Protein AF-A0A0G4FHF9-F1 (afdb_monomer_lite)

Secondary structure (DSSP, 8-state):
-HHHHHHHHHHHHHHHTT-HHHHHHHHHTS-HHHHHHHHHHHHT---TT--HHHHHHHHHHTS-TTSPP--HHHHHHHHHHHS-HHHHHH-HHHHHHHHHHHHHTT-HHHHHHHHHH-HHHHHHHHHHHHHHHHHTTS-------------

Structure (mmCIF, N/CA/C/O backbone):
data_AF-A0A0G4FHF9-F1
#
_entry.id   AF-A0A0G4FHF9-F1
#
loop_
_atom_site.group_PDB
_atom_site.id
_atom_site.type_symbol
_atom_site.label_atom_id
_atom_site.label_alt_id
_atom_site.label_comp_id
_atom_site.label_asym_id
_atom_site.label_entity_id
_atom_site.label_seq_id
_atom_site.pdbx_PDB_ins_code
_atom_site.Cartn_x
_atom_site.Cartn_y
_atom_site.Cartn_z
_atom_site.occupancy
_atom_site.B_iso_or_equiv
_atom_site.auth_seq_id
_atom_site.auth_comp_id
_atom_site.auth_asym_id
_atom_site.auth_atom_id
_atom_site.pdbx_PDB_model_num
ATOM 1 N N . MET A 1 1 ? 0.336 11.471 -24.402 1.00 49.81 1 MET A N 1
ATOM 2 C CA . MET A 1 1 ? -0.891 11.486 -23.567 1.00 49.81 1 MET A CA 1
ATOM 3 C C . MET A 1 1 ? -1.713 10.201 -23.690 1.00 49.81 1 MET A C 1
ATOM 5 O O . MET A 1 1 ? -1.954 9.585 -22.664 1.00 49.81 1 MET A O 1
ATOM 9 N N . VAL A 1 2 ? -2.051 9.733 -24.901 1.00 53.00 2 VAL A N 1
ATOM 10 C CA . VAL A 1 2 ? -2.909 8.543 -25.145 1.00 53.00 2 VAL A CA 1
ATOM 11 C C . VAL A 1 2 ? -2.463 7.271 -24.401 1.00 53.00 2 VAL A C 1
ATOM 13 O O . VAL A 1 2 ? -3.282 6.595 -23.787 1.00 53.00 2 VAL A O 1
ATOM 16 N N . ARG A 1 3 ? -1.153 6.984 -24.359 1.00 58.41 3 ARG A N 1
ATOM 17 C CA . ARG A 1 3 ? -0.616 5.799 -23.660 1.00 58.41 3 ARG A CA 1
ATOM 18 C C . ARG A 1 3 ? -0.847 5.820 -22.141 1.00 58.41 3 ARG A C 1
ATOM 20 O O . ARG A 1 3 ? -1.033 4.763 -21.557 1.00 58.41 3 ARG A O 1
ATOM 27 N N . ARG A 1 4 ? -0.880 7.001 -21.505 1.00 58.03 4 ARG A N 1
ATOM 28 C CA . ARG A 1 4 ? -1.134 7.123 -20.054 1.00 58.03 4 ARG A CA 1
ATOM 29 C C . ARG A 1 4 ? -2.585 6.773 -19.722 1.00 58.03 4 ARG A C 1
ATOM 31 O O . ARG A 1 4 ? -2.824 6.031 -18.781 1.00 58.03 4 ARG A O 1
ATOM 38 N N . CYS A 1 5 ? -3.537 7.248 -20.527 1.00 69.69 5 CYS A N 1
ATOM 39 C CA . CYS A 1 5 ? -4.954 6.935 -20.340 1.00 69.69 5 CYS A CA 1
ATOM 40 C C . CYS A 1 5 ? -5.246 5.449 -20.557 1.00 69.69 5 CYS A C 1
ATOM 42 O O . CYS A 1 5 ? -6.005 4.872 -19.789 1.00 69.69 5 CYS A O 1
ATOM 44 N N . LEU A 1 6 ? -4.610 4.827 -21.556 1.00 74.81 6 LEU A N 1
ATOM 45 C CA . LEU A 1 6 ? -4.779 3.400 -21.815 1.00 74.81 6 LEU A CA 1
ATOM 46 C C . LEU A 1 6 ? -4.252 2.547 -20.653 1.00 74.81 6 LEU A C 1
ATOM 48 O O . LEU A 1 6 ? -4.967 1.675 -20.183 1.00 74.81 6 LEU A O 1
ATOM 52 N N . VAL A 1 7 ? -3.056 2.841 -20.131 1.00 73.19 7 VAL A N 1
ATOM 53 C CA . VAL A 1 7 ? -2.501 2.119 -18.969 1.00 73.19 7 VAL A CA 1
ATOM 54 C C . VAL A 1 7 ? -3.399 2.270 -17.740 1.00 73.19 7 VAL A C 1
ATOM 56 O O . VAL A 1 7 ? -3.698 1.282 -17.079 1.00 73.19 7 VAL A O 1
ATOM 59 N N . LEU A 1 8 ? -3.881 3.485 -17.456 1.00 75.94 8 LEU A N 1
ATOM 60 C CA . LEU A 1 8 ? -4.795 3.726 -16.335 1.00 75.94 8 LEU A CA 1
ATOM 61 C C . LEU A 1 8 ? -6.146 3.024 -16.523 1.00 75.94 8 LEU A C 1
ATOM 63 O O . LEU A 1 8 ? -6.725 2.538 -15.556 1.00 75.94 8 LEU A O 1
ATOM 67 N N . HIS A 1 9 ? -6.639 2.948 -17.758 1.00 81.06 9 HIS A N 1
ATOM 68 C CA . HIS A 1 9 ? -7.866 2.234 -18.083 1.00 81.06 9 HIS A CA 1
ATOM 69 C C . HIS A 1 9 ? -7.705 0.717 -17.916 1.00 81.06 9 HIS A C 1
ATOM 71 O O . HIS A 1 9 ? -8.518 0.103 -17.232 1.00 81.06 9 HIS A O 1
ATOM 77 N N . CYS A 1 10 ? -6.631 0.124 -18.448 1.00 81.50 10 CYS A N 1
ATOM 78 C CA . CYS A 1 10 ? -6.336 -1.298 -18.260 1.00 81.50 10 CYS A CA 1
ATOM 79 C C . CYS A 1 10 ? -6.140 -1.636 -16.778 1.00 81.50 10 CYS A C 1
ATOM 81 O O . CYS A 1 10 ? -6.668 -2.631 -16.299 1.00 81.50 10 CYS A O 1
ATOM 83 N N . LEU A 1 11 ? -5.449 -0.776 -16.026 1.00 81.88 11 LEU A N 1
ATOM 84 C CA . LEU A 1 11 ? -5.277 -0.932 -14.582 1.00 81.88 11 LEU A CA 1
ATOM 85 C C . LEU A 1 11 ? -6.608 -0.876 -13.833 1.00 81.88 11 LEU A C 1
ATOM 87 O O . LEU A 1 11 ? -6.850 -1.686 -12.945 1.00 81.88 11 LEU A O 1
ATOM 91 N N . ARG A 1 12 ? -7.495 0.050 -14.206 1.00 83.19 12 ARG A N 1
ATOM 92 C CA . ARG A 1 12 ? -8.845 0.114 -13.642 1.00 83.19 12 ARG A CA 1
ATOM 93 C C . ARG A 1 12 ? -9.617 -1.181 -13.897 1.00 83.19 12 ARG A C 1
ATOM 95 O O . ARG A 1 12 ? -10.252 -1.670 -12.969 1.00 83.19 12 ARG A O 1
ATOM 102 N N . MET A 1 13 ? -9.548 -1.724 -15.113 1.00 87.06 13 MET A N 1
ATOM 103 C CA . MET A 1 13 ? -10.193 -2.996 -15.454 1.00 87.06 13 MET A CA 1
ATOM 104 C C . MET A 1 13 ? -9.620 -4.153 -14.632 1.00 87.06 13 MET A C 1
ATOM 106 O O . MET A 1 13 ? -10.385 -4.829 -13.954 1.00 87.06 13 MET A O 1
ATOM 110 N N . MET A 1 14 ? -8.292 -4.300 -14.570 1.00 85.62 14 MET A N 1
ATOM 111 C CA . MET A 1 14 ? -7.628 -5.331 -13.755 1.00 85.62 14 MET A CA 1
ATOM 112 C C . MET A 1 14 ? -8.041 -5.271 -12.278 1.00 85.62 14 MET A C 1
ATOM 114 O O . MET A 1 14 ? -8.244 -6.301 -11.643 1.00 85.62 14 MET A O 1
ATOM 118 N N . ILE A 1 15 ? -8.206 -4.066 -11.721 1.00 85.25 15 ILE A N 1
ATOM 119 C CA . ILE A 1 15 ? -8.669 -3.889 -10.339 1.00 85.25 15 ILE A CA 1
ATOM 120 C C . ILE A 1 15 ? -10.12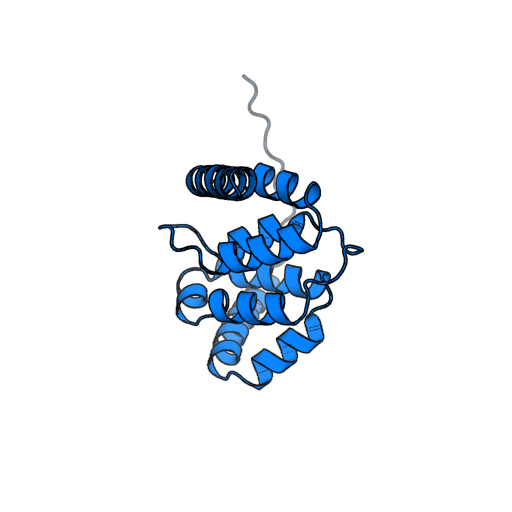8 -4.321 -10.178 1.00 85.25 15 ILE A C 1
ATOM 122 O O . ILE A 1 15 ? -10.452 -5.011 -9.214 1.00 85.25 15 ILE A O 1
ATOM 126 N N . MET A 1 16 ? -11.004 -3.921 -11.103 1.00 85.94 16 MET A N 1
ATOM 127 C CA . MET A 1 16 ? -12.411 -4.335 -11.081 1.00 85.94 16 MET A CA 1
ATOM 128 C C . MET A 1 16 ? -12.560 -5.855 -11.235 1.00 85.94 16 MET A C 1
ATOM 130 O O . MET A 1 16 ? -13.443 -6.446 -10.621 1.00 85.94 16 MET A O 1
ATOM 134 N N . GLU A 1 17 ? -11.664 -6.486 -11.992 1.00 87.50 17 GLU A N 1
ATOM 135 C CA . GLU A 1 17 ? -11.609 -7.934 -12.222 1.00 87.50 17 GLU A CA 1
ATOM 136 C C . GLU A 1 17 ? -10.789 -8.700 -11.164 1.00 87.50 17 GLU A C 1
ATOM 138 O O . GLU A 1 17 ? -10.674 -9.919 -11.245 1.00 87.50 17 GLU A O 1
ATOM 143 N N . GLN A 1 18 ? -10.243 -8.016 -10.149 1.00 85.31 18 GLN A N 1
ATOM 144 C CA . GLN A 1 18 ? -9.423 -8.601 -9.074 1.00 85.31 18 GLN A CA 1
ATOM 145 C C . GLN A 1 18 ? -8.172 -9.370 -9.557 1.00 85.31 18 GLN A C 1
ATOM 147 O O . GLN A 1 18 ? -7.720 -10.316 -8.909 1.00 85.31 18 GLN A O 1
ATOM 152 N N . GLN A 1 19 ? -7.572 -8.943 -10.669 1.00 85.44 19 GLN A N 1
ATOM 153 C CA . GLN A 1 19 ? -6.365 -9.531 -11.265 1.00 85.44 19 GLN A CA 1
ATOM 154 C C . GLN A 1 19 ? -5.084 -9.054 -10.553 1.00 85.44 19 GLN A C 1
ATOM 156 O O . GLN A 1 19 ? -4.268 -8.308 -11.096 1.00 85.44 19 GLN A O 1
ATOM 161 N N . TRP A 1 20 ? -4.9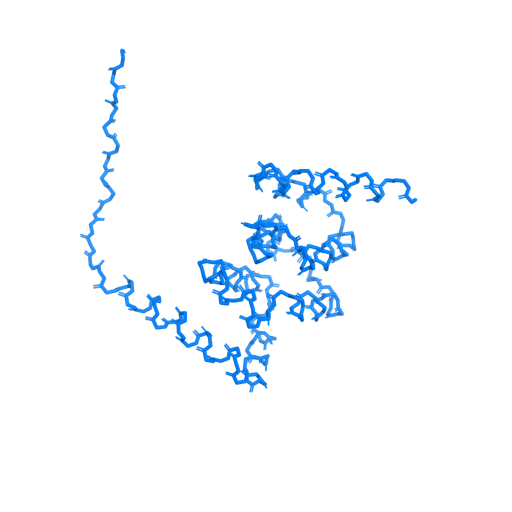13 -9.444 -9.287 1.00 83.00 20 TRP A N 1
ATOM 162 C CA . TRP A 1 20 ? -3.816 -8.962 -8.432 1.00 83.00 20 TRP A CA 1
ATOM 163 C C . TRP A 1 20 ? -2.421 -9.353 -8.937 1.00 83.00 20 TRP A C 1
ATOM 165 O O . TRP A 1 20 ? -1.499 -8.536 -8.868 1.00 83.00 20 TRP A O 1
ATOM 175 N N . ASP A 1 21 ? -2.281 -10.566 -9.472 1.00 81.38 21 ASP A N 1
ATOM 176 C CA . ASP A 1 21 ? -1.013 -11.071 -10.007 1.00 81.38 21 ASP A CA 1
ATOM 177 C C . ASP A 1 21 ? -0.569 -10.270 -11.241 1.00 81.38 21 ASP A C 1
ATOM 179 O O . ASP A 1 21 ? 0.607 -9.920 -11.369 1.00 81.38 21 ASP A O 1
ATOM 183 N N . ASP A 1 22 ? -1.515 -9.885 -12.102 1.00 80.94 22 ASP A N 1
ATOM 184 C CA . ASP A 1 22 ? -1.248 -9.077 -13.296 1.00 80.94 22 ASP A CA 1
ATOM 185 C C . ASP A 1 22 ? -0.877 -7.633 -12.939 1.00 80.94 22 ASP A C 1
ATOM 187 O O . ASP A 1 22 ? 0.035 -7.049 -13.531 1.00 80.94 22 ASP A O 1
ATOM 191 N N . ILE A 1 23 ? -1.514 -7.066 -11.908 1.00 81.44 23 ILE A N 1
ATOM 192 C CA . ILE A 1 23 ? -1.139 -5.755 -11.357 1.00 81.44 23 ILE A CA 1
ATOM 193 C C . ILE A 1 23 ? 0.310 -5.788 -10.857 1.00 81.44 23 ILE A C 1
ATOM 195 O O . ILE A 1 23 ? 1.073 -4.847 -11.102 1.00 81.44 23 ILE A O 1
ATOM 199 N N . GLN A 1 24 ? 0.709 -6.870 -10.184 1.00 76.56 24 GLN A N 1
ATOM 200 C CA . GLN A 1 24 ? 2.085 -7.058 -9.736 1.00 76.56 24 GLN A CA 1
ATOM 201 C C . GLN A 1 24 ? 3.039 -7.209 -10.932 1.00 76.56 24 GLN A C 1
ATOM 203 O O . GLN A 1 24 ? 4.049 -6.511 -11.000 1.00 76.56 24 GLN A O 1
ATOM 208 N N . ALA A 1 25 ? 2.722 -8.058 -11.910 1.00 76.25 25 ALA A N 1
ATOM 209 C CA . ALA A 1 25 ? 3.552 -8.247 -13.099 1.00 76.25 25 ALA A CA 1
ATOM 210 C C . ALA A 1 25 ? 3.759 -6.934 -13.877 1.00 76.25 25 ALA A C 1
ATOM 212 O O . ALA A 1 25 ? 4.883 -6.607 -14.266 1.00 76.25 25 ALA A O 1
ATOM 213 N N . MET A 1 26 ? 2.699 -6.138 -14.037 1.00 75.12 26 MET A N 1
ATOM 214 C CA . MET A 1 26 ? 2.770 -4.829 -14.682 1.00 75.12 26 MET A CA 1
ATOM 215 C C . MET A 1 26 ? 3.658 -3.853 -13.903 1.00 75.12 26 MET A C 1
ATOM 217 O O . MET A 1 26 ? 4.454 -3.136 -14.512 1.00 75.12 26 MET A O 1
ATOM 221 N N . GLY A 1 27 ? 3.567 -3.834 -12.571 1.00 70.75 27 GLY A N 1
ATOM 222 C CA . GLY A 1 27 ? 4.416 -2.982 -11.737 1.00 70.75 27 GLY A CA 1
ATOM 223 C C . GLY A 1 27 ? 5.916 -3.269 -11.908 1.00 70.75 27 GLY A C 1
ATOM 224 O O . GLY A 1 27 ? 6.712 -2.330 -11.912 1.00 70.75 27 GLY A O 1
ATOM 225 N N . SER A 1 28 ? 6.301 -4.529 -12.153 1.00 70.44 28 SER A N 1
ATOM 226 C CA . SER A 1 28 ? 7.703 -4.919 -12.394 1.00 70.44 28 SER A CA 1
ATOM 227 C C . SER A 1 28 ? 8.266 -4.341 -13.696 1.00 70.44 28 SER A C 1
ATOM 229 O O . SER A 1 28 ? 9.475 -4.160 -13.818 1.00 70.44 28 SER A O 1
ATOM 231 N N . ALA A 1 29 ? 7.409 -4.076 -14.685 1.00 71.25 29 ALA A N 1
ATOM 232 C CA . ALA A 1 29 ? 7.813 -3.703 -16.039 1.00 71.25 29 ALA A CA 1
ATOM 233 C C . ALA A 1 29 ? 7.905 -2.179 -16.275 1.00 71.25 29 ALA A C 1
ATOM 235 O O . ALA A 1 29 ? 8.271 -1.749 -17.371 1.00 71.25 29 ALA A O 1
ATOM 236 N N . ILE A 1 30 ? 7.554 -1.343 -15.289 1.00 72.12 30 ILE A N 1
ATOM 237 C CA . ILE A 1 30 ? 7.389 0.112 -15.460 1.00 72.12 30 ILE A CA 1
ATOM 238 C C . ILE A 1 30 ? 8.556 0.906 -14.837 1.00 72.12 30 ILE A C 1
ATOM 240 O O . ILE A 1 30 ? 9.058 0.588 -13.763 1.00 72.12 30 ILE A O 1
ATOM 244 N N . ILE A 1 31 ? 8.970 1.994 -15.505 1.00 75.62 31 ILE A N 1
ATOM 245 C CA . ILE A 1 31 ? 10.019 2.929 -15.044 1.00 75.62 31 ILE A CA 1
ATOM 246 C C . ILE A 1 31 ? 9.577 3.688 -13.775 1.00 75.62 31 ILE A C 1
ATOM 248 O O . ILE A 1 31 ? 8.419 4.084 -13.648 1.00 75.62 31 ILE A O 1
ATOM 252 N N . ASN A 1 32 ? 10.528 3.985 -12.882 1.00 70.69 32 ASN A N 1
ATOM 253 C CA . ASN A 1 32 ? 10.310 4.587 -11.557 1.00 70.69 32 ASN A CA 1
ATOM 254 C C . ASN A 1 32 ? 9.349 5.787 -11.491 1.00 70.69 32 ASN A C 1
ATOM 256 O O . ASN A 1 32 ? 8.483 5.812 -10.623 1.00 70.69 32 ASN A O 1
ATOM 260 N N . GLU A 1 33 ? 9.467 6.769 -12.387 1.00 71.88 33 GLU A N 1
ATOM 261 C CA . GLU A 1 33 ? 8.623 7.977 -12.350 1.00 71.88 33 GLU A CA 1
ATOM 262 C C . GLU A 1 33 ? 7.144 7.663 -12.630 1.00 71.88 33 GLU A C 1
ATOM 264 O O . GLU A 1 33 ? 6.235 8.198 -11.995 1.00 71.88 33 GLU A O 1
ATOM 269 N N . VAL A 1 34 ? 6.890 6.737 -13.556 1.00 78.50 34 VAL A N 1
ATOM 270 C CA . VAL A 1 34 ? 5.532 6.295 -13.883 1.00 78.50 34 VAL A CA 1
ATOM 271 C C . VAL A 1 34 ? 4.964 5.450 -12.743 1.00 78.50 34 VAL A C 1
ATOM 273 O O . VAL A 1 34 ? 3.788 5.599 -12.412 1.00 78.50 34 VAL A O 1
ATOM 276 N N . VAL A 1 35 ? 5.794 4.623 -12.097 1.00 78.50 35 VAL A N 1
ATOM 277 C CA . VAL A 1 35 ? 5.389 3.859 -10.907 1.00 78.50 35 VAL A CA 1
ATOM 278 C C . VAL A 1 35 ? 4.933 4.785 -9.786 1.00 78.50 35 VAL A C 1
ATOM 280 O O . VAL A 1 35 ? 3.886 4.540 -9.183 1.00 78.50 35 VAL A O 1
ATOM 283 N N . ASP A 1 36 ? 5.673 5.857 -9.516 1.00 84.19 36 ASP A N 1
ATOM 284 C CA . ASP A 1 36 ? 5.352 6.795 -8.442 1.00 84.19 36 ASP A CA 1
ATOM 285 C C . ASP A 1 36 ? 4.018 7.520 -8.702 1.00 84.19 36 ASP A C 1
ATOM 287 O O . ASP A 1 36 ? 3.149 7.558 -7.827 1.00 84.19 36 ASP A O 1
ATOM 291 N N . HIS A 1 37 ? 3.796 8.003 -9.930 1.00 82.25 37 HIS A N 1
ATOM 292 C CA . HIS A 1 37 ? 2.524 8.616 -10.324 1.00 82.25 37 HIS A CA 1
ATOM 293 C C . HIS A 1 37 ? 1.336 7.656 -10.224 1.00 82.25 37 HIS A C 1
ATOM 295 O O . HIS A 1 37 ? 0.276 8.035 -9.719 1.00 82.25 37 HIS A O 1
ATOM 301 N N . ILE A 1 38 ? 1.500 6.415 -10.690 1.00 83.25 38 ILE A N 1
ATOM 302 C CA . ILE A 1 38 ? 0.444 5.405 -10.592 1.00 83.25 38 ILE A CA 1
ATOM 303 C C . ILE A 1 38 ? 0.174 5.070 -9.124 1.00 83.25 38 ILE A C 1
ATOM 305 O O . ILE A 1 38 ? -0.982 4.946 -8.743 1.00 83.25 38 ILE A O 1
ATOM 309 N N . SER A 1 39 ? 1.200 5.008 -8.275 1.00 86.62 39 SER A N 1
ATOM 310 C CA . SER A 1 39 ? 1.019 4.738 -6.844 1.00 86.62 39 SER A CA 1
ATOM 311 C C . SER A 1 39 ? 0.154 5.811 -6.173 1.00 86.62 39 SER A C 1
ATOM 313 O O . SER A 1 39 ? -0.762 5.482 -5.425 1.00 86.62 39 SER A O 1
ATOM 315 N N . VAL A 1 40 ? 0.371 7.094 -6.489 1.00 87.44 40 VAL A N 1
ATOM 316 C CA . VAL A 1 40 ? -0.497 8.177 -5.990 1.00 87.44 40 VAL A CA 1
ATOM 317 C C . VAL A 1 40 ? -1.921 8.046 -6.528 1.00 87.44 40 VAL A C 1
ATOM 319 O O . VAL A 1 40 ? -2.873 8.213 -5.769 1.00 87.44 40 VAL A O 1
ATOM 322 N N . TYR A 1 41 ? -2.092 7.710 -7.808 1.00 86.56 41 TYR A N 1
ATOM 323 C CA . TYR A 1 41 ? -3.420 7.480 -8.380 1.00 86.56 41 TYR A CA 1
ATOM 324 C C . TYR A 1 41 ? -4.158 6.327 -7.681 1.00 86.56 41 TYR A C 1
ATOM 326 O O . TYR A 1 41 ? -5.312 6.478 -7.282 1.00 86.56 41 TYR A O 1
ATOM 334 N N . LEU A 1 42 ? -3.480 5.196 -7.473 1.00 87.81 42 LEU A N 1
ATOM 335 C CA . LEU A 1 42 ? -4.033 4.013 -6.813 1.00 87.81 42 LEU A CA 1
ATOM 336 C C . LEU A 1 42 ? -4.392 4.271 -5.349 1.00 87.81 42 LEU A C 1
ATOM 338 O O . LEU A 1 42 ? -5.394 3.750 -4.871 1.00 87.81 42 LEU A O 1
ATOM 342 N N . ALA A 1 43 ? -3.638 5.124 -4.654 1.00 88.38 43 ALA A N 1
ATOM 343 C CA . ALA A 1 43 ? -3.965 5.528 -3.289 1.00 88.38 43 ALA A CA 1
ATOM 344 C C . ALA A 1 43 ? -5.311 6.270 -3.183 1.00 88.38 43 ALA A C 1
ATOM 346 O O . ALA A 1 43 ? -5.922 6.276 -2.118 1.00 88.38 43 ALA A O 1
ATOM 347 N N . HIS A 1 44 ? -5.787 6.866 -4.281 1.00 88.38 44 HIS A N 1
ATOM 348 C CA . HIS A 1 44 ? -7.064 7.579 -4.357 1.00 88.38 44 HIS A CA 1
ATOM 349 C C . HIS A 1 44 ? -8.217 6.722 -4.890 1.00 88.38 44 HIS A C 1
ATOM 351 O O . HIS A 1 44 ? -9.308 7.253 -5.120 1.00 88.38 44 HIS A O 1
ATOM 357 N N . ILE A 1 45 ? -8.008 5.424 -5.124 1.00 86.25 45 ILE A N 1
ATOM 358 C CA . ILE A 1 45 ? -9.051 4.587 -5.706 1.00 86.25 45 ILE A CA 1
ATOM 359 C C . ILE A 1 45 ? -10.268 4.498 -4.779 1.00 86.25 45 ILE A C 1
ATOM 361 O O . ILE A 1 45 ? -10.156 4.282 -3.575 1.00 86.25 45 ILE A O 1
ATOM 365 N N . ARG A 1 46 ? -11.451 4.688 -5.364 1.00 80.12 46 ARG A N 1
ATOM 366 C CA . ARG A 1 46 ? -12.748 4.573 -4.689 1.00 80.12 46 ARG A CA 1
ATOM 367 C C . ARG A 1 46 ? -13.614 3.612 -5.489 1.00 80.12 46 ARG A C 1
ATOM 369 O O . ARG A 1 46 ? -14.498 4.034 -6.227 1.00 80.12 46 ARG A O 1
ATOM 376 N N . ALA A 1 47 ? -13.274 2.333 -5.417 1.00 80.56 47 ALA A N 1
ATOM 377 C CA . ALA A 1 47 ? -14.067 1.258 -5.993 1.00 80.56 47 ALA A CA 1
ATOM 378 C C . ALA A 1 47 ? -14.650 0.417 -4.854 1.00 80.56 47 ALA A C 1
ATOM 380 O O . ALA A 1 47 ? -13.978 0.166 -3.853 1.00 80.56 47 ALA A O 1
ATOM 381 N N . GLU A 1 48 ? -15.914 0.027 -4.983 1.00 79.25 48 GLU A N 1
ATOM 382 C CA . GLU A 1 48 ? -16.608 -0.756 -3.963 1.00 79.25 48 GLU A CA 1
ATOM 383 C C . GLU A 1 48 ? -15.923 -2.114 -3.761 1.00 79.25 48 GLU A C 1
ATOM 385 O O . GLU A 1 48 ? -15.514 -2.762 -4.722 1.00 79.25 48 GLU A O 1
ATOM 390 N N . GLY A 1 49 ? -15.734 -2.517 -2.501 1.00 80.56 49 GLY A N 1
ATOM 391 C CA . GLY A 1 49 ? -15.037 -3.759 -2.147 1.00 80.56 49 GLY A CA 1
ATOM 392 C C . GLY A 1 49 ? -13.522 -3.760 -2.401 1.00 80.56 49 GLY A C 1
ATOM 393 O O . GLY A 1 49 ? -12.852 -4.733 -2.058 1.00 80.56 49 GLY A O 1
ATOM 394 N N . VAL A 1 50 ? -12.956 -2.682 -2.952 1.00 85.81 50 VAL A N 1
ATOM 395 C CA . VAL A 1 50 ? -11.526 -2.582 -3.259 1.00 85.81 50 VAL A CA 1
ATOM 396 C C . VAL A 1 50 ? -10.808 -1.781 -2.181 1.00 85.81 50 VAL A C 1
ATOM 398 O O . VAL A 1 50 ? -11.055 -0.593 -1.997 1.00 85.81 50 VAL A O 1
ATOM 401 N N . SER A 1 51 ? -9.854 -2.427 -1.517 1.00 89.88 51 SER A N 1
ATOM 402 C CA . SER A 1 51 ? -8.970 -1.791 -0.542 1.00 89.88 51 SER A CA 1
ATOM 403 C C . SER A 1 51 ? -7.798 -1.086 -1.234 1.00 89.88 51 SER A C 1
ATOM 405 O O . SER A 1 51 ? -6.980 -1.763 -1.872 1.00 89.88 51 SER A O 1
ATOM 407 N N . PRO A 1 52 ? -7.631 0.243 -1.074 1.00 91.00 52 PRO A N 1
ATOM 408 C CA . PRO A 1 52 ? -6.460 0.954 -1.58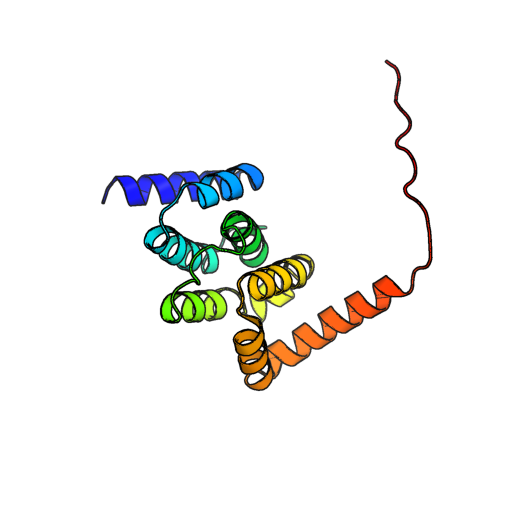8 1.00 91.00 52 PRO A CA 1
ATOM 409 C C . PRO A 1 52 ? -5.148 0.383 -1.037 1.00 91.00 52 PRO A C 1
ATOM 411 O O . PRO A 1 52 ? -4.150 0.326 -1.750 1.00 91.00 52 PRO A O 1
ATOM 414 N N . LEU A 1 53 ? -5.150 -0.106 0.209 1.00 91.88 53 LEU A N 1
ATOM 415 C CA . LEU A 1 53 ? -3.978 -0.713 0.848 1.00 91.88 53 LEU A CA 1
ATOM 416 C C . LEU A 1 53 ? -3.573 -2.015 0.159 1.00 91.88 53 LEU A C 1
ATOM 418 O O . LEU A 1 53 ? -2.388 -2.231 -0.100 1.00 91.88 53 LEU A O 1
ATOM 422 N N . ARG A 1 54 ? -4.549 -2.862 -0.190 1.00 90.75 54 ARG A N 1
ATOM 423 C CA . ARG A 1 54 ? -4.306 -4.108 -0.928 1.00 90.75 54 ARG A CA 1
ATOM 424 C C . ARG A 1 54 ? -3.755 -3.828 -2.319 1.00 90.75 54 ARG A C 1
ATOM 426 O O . ARG A 1 54 ? -2.737 -4.401 -2.700 1.00 90.75 54 ARG A O 1
ATOM 433 N N . VAL A 1 55 ? -4.391 -2.901 -3.033 1.00 90.06 55 VAL A N 1
ATOM 434 C CA . VAL A 1 55 ? -3.978 -2.473 -4.373 1.00 90.06 55 VAL A CA 1
ATOM 435 C C . VAL A 1 55 ? -2.542 -1.945 -4.347 1.00 90.06 55 VAL A C 1
ATOM 437 O O . VAL A 1 55 ? -1.712 -2.387 -5.135 1.00 90.06 55 VAL A O 1
ATOM 440 N N . LEU A 1 56 ? -2.219 -1.050 -3.407 1.00 90.44 56 LEU A N 1
ATOM 441 C CA . LEU A 1 56 ? -0.868 -0.510 -3.246 1.00 90.44 56 LEU A CA 1
ATOM 442 C C . LEU A 1 56 ? 0.146 -1.584 -2.854 1.00 90.44 56 LEU A C 1
ATOM 444 O O . LEU A 1 56 ? 1.279 -1.549 -3.325 1.00 90.44 56 LEU A O 1
ATOM 448 N N . THR A 1 57 ? -0.241 -2.544 -2.015 1.00 89.12 57 THR A N 1
ATOM 449 C CA . THR A 1 57 ? 0.635 -3.651 -1.610 1.00 89.12 57 THR A CA 1
ATOM 450 C C . THR A 1 57 ? 0.996 -4.534 -2.800 1.00 89.12 57 THR A C 1
ATOM 452 O O . THR A 1 57 ? 2.174 -4.835 -2.976 1.00 89.12 57 THR A O 1
ATOM 455 N N . ALA A 1 58 ? 0.018 -4.898 -3.637 1.00 87.50 58 ALA A N 1
ATOM 456 C CA . ALA A 1 58 ? 0.248 -5.670 -4.858 1.00 87.50 58 ALA A CA 1
ATOM 457 C C . ALA A 1 58 ? 1.078 -4.871 -5.873 1.00 87.50 58 ALA A C 1
ATOM 459 O O . ALA A 1 58 ? 2.118 -5.335 -6.341 1.00 87.50 58 ALA A O 1
ATOM 460 N N . TRP A 1 59 ? 0.677 -3.622 -6.132 1.00 87.19 59 TRP A N 1
ATOM 461 C CA . TRP A 1 59 ? 1.359 -2.722 -7.060 1.00 87.19 59 TRP A CA 1
ATOM 462 C C . TRP A 1 59 ? 2.825 -2.514 -6.695 1.00 87.19 59 TRP A C 1
ATOM 464 O O . TRP A 1 59 ? 3.711 -2.646 -7.535 1.00 87.19 59 TRP A O 1
ATOM 474 N N . LEU A 1 60 ? 3.091 -2.228 -5.422 1.00 84.81 60 LEU A N 1
ATOM 475 C CA . LEU A 1 60 ? 4.441 -2.006 -4.935 1.00 84.81 60 LEU A CA 1
ATOM 476 C C . LEU A 1 60 ? 5.181 -3.311 -4.679 1.00 84.81 60 LEU A C 1
ATOM 478 O O . LEU A 1 60 ? 6.393 -3.253 -4.544 1.00 84.81 60 LEU A O 1
ATOM 482 N N . GLY A 1 61 ? 4.510 -4.465 -4.597 1.00 80.88 61 GLY A N 1
ATOM 483 C CA . GLY A 1 61 ? 5.083 -5.806 -4.391 1.00 80.88 61 GLY A CA 1
ATOM 484 C C . GLY A 1 61 ? 6.103 -6.219 -5.452 1.00 80.88 61 GLY A C 1
ATOM 485 O O . GLY A 1 61 ? 7.053 -6.940 -5.166 1.00 80.88 61 GLY A O 1
ATOM 486 N N . SER A 1 62 ? 5.939 -5.679 -6.649 1.00 74.50 62 SER A N 1
ATOM 487 C CA . SER A 1 62 ? 6.741 -5.943 -7.841 1.00 74.50 62 SER A CA 1
ATOM 488 C C . SER A 1 62 ? 8.088 -5.215 -7.881 1.00 74.50 62 SER A C 1
ATOM 490 O O . SER A 1 62 ? 9.055 -5.699 -8.468 1.00 74.50 62 SER A O 1
ATOM 492 N N . ARG A 1 63 ? 8.190 -4.066 -7.202 1.00 71.81 63 ARG A N 1
ATOM 493 C CA . ARG A 1 63 ? 9.445 -3.329 -7.036 1.00 71.81 63 ARG A CA 1
ATOM 494 C C . ARG A 1 63 ? 10.379 -4.133 -6.136 1.00 71.81 63 ARG A C 1
ATOM 496 O O . ARG A 1 63 ? 10.203 -4.130 -4.924 1.00 71.81 63 ARG A O 1
ATOM 503 N N . GLY A 1 64 ? 11.355 -4.848 -6.687 1.00 65.56 64 GLY A N 1
ATOM 504 C CA . GLY A 1 64 ? 12.390 -5.513 -5.883 1.00 65.56 64 GLY A CA 1
ATOM 505 C C . GLY A 1 64 ? 12.965 -4.588 -4.796 1.00 65.56 64 GLY A C 1
ATOM 506 O O . GLY A 1 64 ? 12.871 -3.365 -4.898 1.00 65.56 64 GLY A O 1
ATOM 507 N N . ASN A 1 65 ? 13.549 -5.147 -3.734 1.00 67.62 65 ASN A N 1
ATOM 508 C CA . ASN A 1 65 ? 14.023 -4.341 -2.595 1.00 67.62 65 ASN A CA 1
ATOM 509 C C . ASN A 1 65 ? 15.125 -3.327 -2.977 1.00 67.62 65 ASN A C 1
ATOM 511 O O . ASN A 1 65 ? 15.336 -2.363 -2.248 1.00 67.62 65 ASN A O 1
ATOM 515 N N . ASP A 1 66 ? 15.769 -3.522 -4.130 1.00 67.38 66 ASP A N 1
ATOM 516 C CA . ASP A 1 66 ? 16.806 -2.646 -4.687 1.00 67.38 66 ASP A CA 1
ATOM 517 C C . ASP A 1 66 ? 16.246 -1.533 -5.591 1.00 67.38 66 ASP A C 1
ATOM 519 O O . ASP A 1 66 ? 16.996 -0.714 -6.126 1.00 67.38 66 ASP A O 1
ATOM 523 N N . ALA A 1 67 ? 14.924 -1.491 -5.796 1.00 67.19 67 ALA A N 1
ATOM 524 C CA . ALA A 1 67 ? 14.293 -0.442 -6.580 1.00 67.19 67 ALA A CA 1
ATOM 525 C C . ALA A 1 67 ? 14.493 0.926 -5.900 1.00 67.19 67 ALA A C 1
ATOM 527 O O . ALA A 1 67 ? 14.372 1.035 -4.674 1.00 67.19 67 ALA A O 1
ATOM 528 N N . PRO A 1 68 ? 14.742 1.998 -6.675 1.00 68.75 68 PRO A N 1
ATOM 529 C CA . PRO A 1 68 ? 14.812 3.342 -6.130 1.00 68.75 68 PRO A CA 1
ATOM 530 C C . PRO A 1 68 ? 13.558 3.674 -5.327 1.00 68.75 68 PRO A C 1
ATOM 532 O O . PRO A 1 68 ? 12.432 3.387 -5.746 1.00 68.75 68 PRO A O 1
ATOM 535 N N . ARG A 1 69 ? 13.771 4.295 -4.165 1.00 75.00 69 ARG A N 1
ATOM 536 C CA . ARG A 1 69 ? 12.689 4.767 -3.302 1.00 75.00 69 ARG A CA 1
ATOM 537 C C . ARG A 1 69 ? 11.752 5.672 -4.109 1.00 75.00 69 ARG A C 1
ATOM 539 O O . ARG A 1 69 ? 12.223 6.559 -4.819 1.00 75.00 69 ARG A O 1
ATOM 546 N N . ILE A 1 70 ? 10.442 5.482 -3.933 1.00 77.12 70 ILE A N 1
ATOM 547 C CA . ILE A 1 70 ? 9.410 6.469 -4.285 1.00 77.12 70 ILE A CA 1
ATOM 548 C C . ILE A 1 70 ? 9.883 7.832 -3.788 1.00 77.12 70 ILE A C 1
ATOM 550 O O . ILE A 1 70 ? 10.252 7.972 -2.609 1.00 77.12 70 ILE A O 1
ATOM 554 N N . ALA A 1 71 ? 9.879 8.826 -4.676 1.00 78.25 71 ALA A N 1
ATOM 555 C CA . ALA A 1 71 ? 10.314 10.160 -4.298 1.00 78.25 71 ALA A CA 1
ATOM 556 C C . ALA A 1 71 ? 9.463 10.678 -3.129 1.00 78.25 71 ALA A C 1
ATOM 558 O O . ALA A 1 71 ? 8.251 10.457 -3.061 1.00 78.25 71 ALA A O 1
ATOM 559 N N . ARG A 1 72 ? 10.102 11.395 -2.197 1.00 76.00 72 ARG A N 1
ATOM 560 C CA . ARG A 1 72 ? 9.490 11.817 -0.925 1.00 76.00 72 ARG A CA 1
ATOM 561 C C . ARG A 1 72 ? 8.141 12.525 -1.103 1.00 76.00 72 ARG A C 1
ATOM 563 O O . ARG A 1 72 ? 7.251 12.328 -0.283 1.00 76.00 72 ARG A O 1
ATOM 570 N N . TRP A 1 73 ? 7.996 13.316 -2.166 1.00 77.12 73 TRP A N 1
ATOM 571 C CA . TRP A 1 73 ? 6.743 13.993 -2.503 1.00 77.12 73 TRP A CA 1
ATOM 572 C C . TRP A 1 73 ? 5.605 13.002 -2.795 1.00 77.12 73 TRP A C 1
ATOM 574 O O . TRP A 1 73 ? 4.568 13.046 -2.137 1.00 77.12 73 TRP A O 1
ATOM 584 N N . TYR A 1 74 ? 5.822 12.056 -3.716 1.00 80.69 74 TYR A N 1
ATOM 585 C CA . TYR A 1 74 ? 4.828 11.037 -4.076 1.00 80.69 74 TYR A CA 1
ATOM 586 C C . TYR A 1 74 ? 4.480 10.132 -2.898 1.00 80.69 74 TYR A C 1
ATOM 588 O O . TYR A 1 74 ? 3.324 9.761 -2.722 1.00 80.69 74 TYR A O 1
ATOM 596 N N . PHE A 1 75 ? 5.465 9.818 -2.058 1.00 81.12 75 PHE A N 1
ATOM 597 C CA . PHE A 1 75 ? 5.240 9.020 -0.861 1.00 81.12 75 PHE A CA 1
ATOM 598 C C . PHE A 1 75 ? 4.334 9.729 0.159 1.00 81.12 75 PHE A C 1
ATOM 600 O O . PHE A 1 75 ? 3.441 9.103 0.726 1.00 81.12 75 PHE A O 1
ATOM 607 N N . GLY A 1 76 ? 4.515 11.040 0.358 1.00 79.38 76 GLY A N 1
ATOM 608 C CA . GLY A 1 76 ? 3.651 11.835 1.234 1.00 79.38 76 GLY A CA 1
ATOM 609 C C . GLY A 1 76 ? 2.193 11.851 0.767 1.00 79.38 76 GLY A C 1
ATOM 610 O O . GLY A 1 76 ? 1.289 11.592 1.560 1.00 79.38 76 GLY A O 1
ATOM 611 N N . GLU A 1 77 ? 1.967 12.083 -0.527 1.00 83.81 77 GLU A N 1
ATOM 612 C CA . GLU A 1 77 ? 0.622 12.065 -1.122 1.00 83.81 77 GLU A CA 1
ATOM 613 C C . GLU A 1 77 ? -0.024 10.672 -1.066 1.00 83.81 77 GLU A C 1
ATOM 615 O O . GLU A 1 77 ? -1.203 10.542 -0.731 1.00 83.81 77 GLU A O 1
ATOM 620 N N . LEU A 1 78 ? 0.756 9.614 -1.314 1.00 86.50 78 LEU A N 1
ATOM 621 C CA . LEU A 1 78 ? 0.304 8.227 -1.207 1.00 86.50 78 LEU A CA 1
ATOM 622 C C . LEU A 1 78 ? -0.226 7.920 0.194 1.00 86.50 78 LEU A C 1
ATOM 624 O O . LEU A 1 78 ? -1.326 7.382 0.331 1.00 86.50 78 LEU A O 1
ATOM 628 N N . LEU A 1 79 ? 0.528 8.261 1.241 1.00 84.31 79 LEU A N 1
ATOM 629 C CA . LEU A 1 79 ? 0.115 7.964 2.613 1.00 84.31 79 LEU A CA 1
ATOM 630 C C . LEU A 1 79 ? -1.044 8.846 3.066 1.00 84.31 79 LEU A C 1
ATOM 632 O O . LEU A 1 79 ? -1.963 8.341 3.700 1.00 84.31 79 LEU A O 1
ATOM 636 N N . LYS A 1 80 ? -1.071 10.121 2.675 1.00 83.69 80 LYS A N 1
ATOM 637 C CA . LYS A 1 80 ? -2.203 11.010 2.961 1.00 83.69 80 LYS A CA 1
ATOM 638 C C . LYS A 1 80 ? -3.526 10.467 2.406 1.00 83.69 80 LYS A C 1
ATOM 640 O O . LYS A 1 80 ? -4.559 10.606 3.056 1.00 83.69 80 LYS A O 1
ATOM 645 N N . ALA A 1 81 ? -3.494 9.849 1.227 1.00 85.50 81 ALA A N 1
ATOM 646 C CA . ALA A 1 81 ? -4.681 9.281 0.596 1.00 85.50 81 ALA A CA 1
ATOM 647 C C . ALA A 1 81 ? -5.053 7.888 1.138 1.00 85.50 81 ALA A C 1
ATO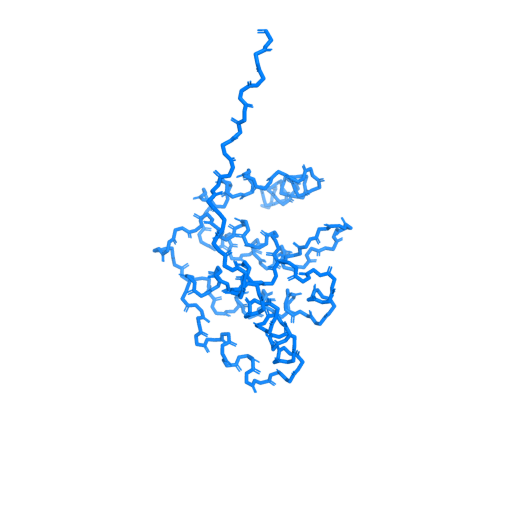M 649 O O . ALA A 1 81 ? -6.232 7.595 1.330 1.00 85.50 81 ALA A O 1
ATOM 650 N N . SER A 1 82 ? -4.058 7.039 1.416 1.00 85.56 82 SER A N 1
ATOM 651 C CA . SER A 1 82 ? -4.279 5.633 1.789 1.00 85.56 82 SER A CA 1
ATOM 652 C C . SER A 1 82 ? -4.367 5.374 3.298 1.00 85.56 82 SER A C 1
ATOM 654 O O . SER A 1 82 ? -5.087 4.472 3.716 1.00 85.56 82 SER A O 1
ATOM 656 N N . MET A 1 83 ? -3.698 6.169 4.137 1.00 83.94 83 MET A N 1
ATOM 657 C CA . MET A 1 83 ? -3.695 6.025 5.600 1.00 83.94 83 MET A CA 1
ATOM 658 C C . MET A 1 83 ? -4.729 6.935 6.266 1.00 83.94 83 MET A C 1
ATOM 660 O O . MET A 1 83 ? -4.417 7.719 7.164 1.00 83.94 83 MET A O 1
ATOM 664 N N . THR A 1 84 ? -5.977 6.850 5.817 1.00 84.38 84 THR A N 1
ATOM 665 C CA . THR A 1 84 ? -7.084 7.570 6.455 1.00 84.38 84 THR A CA 1
ATOM 666 C C . THR A 1 84 ? -7.808 6.669 7.459 1.00 84.38 84 THR A C 1
ATOM 668 O O . THR A 1 84 ? -7.860 5.449 7.260 1.00 84.38 84 THR A O 1
ATOM 671 N N . PRO A 1 85 ? -8.423 7.234 8.516 1.00 81.38 85 PRO A N 1
ATOM 672 C CA . PRO A 1 85 ? -9.196 6.447 9.478 1.00 81.38 85 PRO A CA 1
ATOM 673 C C . PRO A 1 85 ? -10.310 5.631 8.810 1.00 81.38 85 PRO A C 1
ATOM 675 O O . PRO A 1 85 ? -10.596 4.510 9.221 1.00 81.38 85 PRO A O 1
ATOM 678 N N . GLN A 1 86 ? -10.914 6.171 7.747 1.00 85.12 86 GLN A N 1
ATOM 679 C CA . GLN A 1 86 ? -11.957 5.500 6.977 1.00 85.12 86 GLN A CA 1
ATOM 680 C C . GLN A 1 86 ? -11.427 4.246 6.277 1.00 85.12 86 GLN A C 1
ATOM 682 O O . GLN A 1 86 ? -12.038 3.187 6.400 1.00 85.12 86 GLN A O 1
ATOM 687 N N . VAL A 1 87 ? -10.287 4.345 5.583 1.00 86.31 87 VAL A N 1
ATOM 688 C CA . VAL A 1 87 ? -9.676 3.200 4.886 1.00 86.31 87 VAL A CA 1
ATOM 689 C C . VAL A 1 87 ? -9.276 2.119 5.883 1.00 86.31 87 VAL A C 1
ATOM 691 O O . VAL A 1 87 ? -9.550 0.945 5.658 1.00 86.31 87 VAL A O 1
ATOM 694 N N . PHE A 1 88 ? -8.683 2.507 7.010 1.00 85.12 88 PHE A N 1
ATOM 695 C CA . PHE A 1 88 ? -8.232 1.550 8.015 1.00 85.12 88 PHE A CA 1
ATOM 696 C C . PHE A 1 88 ? -9.402 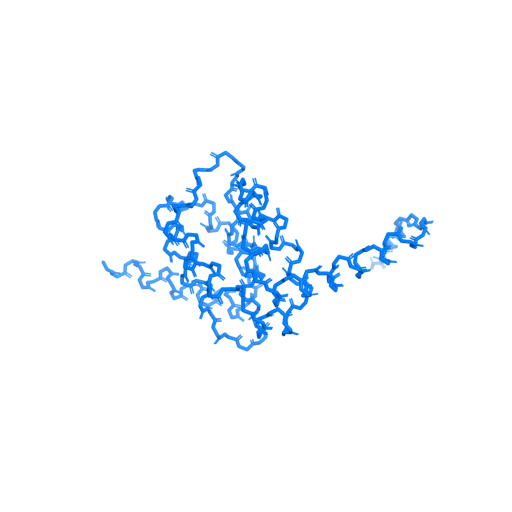0.834 8.701 1.00 85.12 88 PHE A C 1
ATOM 698 O O . PHE A 1 88 ? -9.356 -0.379 8.886 1.00 85.12 88 PHE A O 1
ATOM 705 N N . LYS A 1 89 ? -10.481 1.559 9.019 1.00 83.06 89 LYS A N 1
ATOM 706 C CA . LYS A 1 89 ? -11.698 0.965 9.585 1.00 83.06 89 LYS A CA 1
ATOM 707 C C . LYS A 1 89 ? -12.404 0.032 8.596 1.00 83.06 89 LYS A C 1
ATOM 709 O O . LYS A 1 89 ? -12.962 -0.977 9.012 1.00 83.06 89 LYS A O 1
ATOM 714 N N . ALA A 1 90 ? -12.402 0.373 7.307 1.00 86.50 90 ALA A N 1
ATOM 715 C CA . ALA A 1 90 ? -13.056 -0.418 6.266 1.00 86.50 90 ALA A CA 1
ATOM 716 C C . ALA A 1 90 ? -12.244 -1.654 5.844 1.00 86.50 90 ALA A C 1
ATOM 718 O O . ALA A 1 90 ? -12.829 -2.662 5.449 1.00 86.50 90 ALA A O 1
ATOM 719 N N . HIS A 1 91 ? -10.911 -1.595 5.936 1.00 87.62 91 HIS A N 1
ATOM 720 C CA . HIS A 1 91 ? -10.017 -2.652 5.460 1.00 87.62 91 HIS A CA 1
ATOM 721 C C . HIS A 1 91 ? -8.934 -3.073 6.478 1.00 87.62 91 HIS A C 1
ATOM 723 O O . HIS A 1 91 ? -7.750 -3.085 6.124 1.00 87.62 91 HIS A O 1
ATOM 729 N N . PRO A 1 92 ? -9.295 -3.499 7.711 1.00 84.31 92 PRO A N 1
ATOM 730 C CA . PRO A 1 92 ? -8.331 -3.980 8.706 1.00 84.31 92 PRO A CA 1
ATOM 731 C C . PRO A 1 92 ? -7.325 -5.040 8.211 1.00 84.31 92 PRO A C 1
ATOM 733 O O . PRO A 1 92 ? -6.132 -4.880 8.485 1.00 84.31 92 PRO A O 1
ATOM 736 N N . PRO A 1 93 ? -7.724 -6.086 7.446 1.00 86.50 93 PRO A N 1
ATOM 737 C CA . PRO A 1 93 ? -6.793 -7.160 7.082 1.00 86.50 93 PRO A CA 1
ATOM 738 C C . PRO A 1 93 ? -5.672 -6.711 6.132 1.00 86.50 93 PRO A C 1
ATOM 740 O O . PRO A 1 93 ? -4.648 -7.383 6.030 1.00 86.50 93 PRO A O 1
ATOM 743 N N . ASP A 1 94 ? -5.829 -5.573 5.449 1.00 88.44 94 ASP A N 1
ATOM 744 C CA . ASP A 1 94 ? -4.852 -5.091 4.468 1.00 88.44 94 ASP A CA 1
ATOM 745 C C . ASP A 1 94 ? -3.808 -4.135 5.070 1.00 88.44 94 ASP A C 1
ATOM 747 O O . ASP A 1 94 ? -2.807 -3.825 4.419 1.00 88.44 94 ASP A O 1
ATOM 751 N N . ILE A 1 95 ? -3.991 -3.700 6.324 1.00 85.75 95 ILE A N 1
ATOM 752 C CA . ILE A 1 95 ? -3.104 -2.739 6.999 1.00 85.75 95 ILE A CA 1
ATOM 753 C C . ILE A 1 95 ? -1.708 -3.329 7.204 1.00 85.75 95 ILE A C 1
ATOM 755 O O . ILE A 1 95 ? -0.707 -2.751 6.776 1.00 85.75 95 ILE A O 1
ATOM 759 N N . ALA A 1 96 ? -1.612 -4.492 7.847 1.00 82.88 96 ALA A N 1
ATOM 760 C CA . ALA A 1 96 ? -0.318 -5.084 8.171 1.00 82.88 96 ALA A CA 1
ATOM 761 C C . ALA A 1 96 ? 0.488 -5.531 6.936 1.00 82.88 96 ALA A C 1
ATOM 763 O O . ALA A 1 96 ? 1.700 -5.290 6.914 1.00 82.88 96 ALA A O 1
ATOM 764 N N . PRO A 1 97 ? -0.110 -6.149 5.893 1.00 85.88 97 PRO A N 1
ATOM 765 C CA . PRO A 1 97 ? 0.583 -6.386 4.626 1.00 85.88 97 PRO A CA 1
ATOM 766 C C . PRO A 1 97 ? 1.159 -5.102 4.014 1.00 85.88 97 PRO A C 1
ATOM 768 O O . PRO A 1 97 ? 2.334 -5.076 3.636 1.00 85.88 97 PRO A O 1
ATOM 771 N N . PHE A 1 98 ? 0.376 -4.021 3.997 1.00 88.38 98 PHE A N 1
ATOM 772 C CA . PHE A 1 98 ? 0.803 -2.730 3.464 1.00 88.38 98 PHE A CA 1
ATOM 773 C C . PHE A 1 98 ? 1.973 -2.129 4.250 1.00 88.38 98 PHE A C 1
ATOM 775 O O . PHE A 1 98 ? 2.999 -1.774 3.665 1.00 88.38 98 PHE A O 1
ATOM 782 N N . LEU A 1 99 ? 1.877 -2.077 5.581 1.00 84.69 99 LEU A N 1
ATOM 783 C CA . LEU A 1 99 ? 2.946 -1.552 6.435 1.00 84.69 99 LEU A CA 1
ATOM 784 C C . LEU A 1 99 ? 4.237 -2.364 6.293 1.00 84.69 99 LEU A C 1
ATOM 786 O O . LEU A 1 99 ? 5.313 -1.788 6.118 1.00 84.69 99 LEU A O 1
ATOM 790 N N . ARG A 1 100 ? 4.141 -3.702 6.288 1.00 82.56 100 ARG A N 1
ATOM 791 C CA . ARG A 1 100 ? 5.294 -4.580 6.036 1.00 82.56 100 ARG A CA 1
ATOM 792 C C . ARG A 1 100 ? 5.935 -4.270 4.692 1.00 82.56 100 ARG A C 1
ATOM 794 O O . ARG A 1 100 ? 7.164 -4.245 4.592 1.00 82.56 100 ARG A O 1
ATOM 801 N N . ARG A 1 101 ? 5.128 -3.995 3.664 1.00 84.50 101 ARG A N 1
ATOM 802 C CA . ARG A 1 101 ? 5.653 -3.614 2.356 1.00 84.50 101 ARG A CA 1
ATOM 803 C C . ARG A 1 101 ? 6.390 -2.280 2.403 1.00 84.50 101 ARG A C 1
ATOM 805 O O . ARG A 1 101 ? 7.507 -2.207 1.900 1.00 84.50 101 ARG A O 1
ATOM 812 N N . MET A 1 102 ? 5.826 -1.265 3.051 1.00 83.88 102 MET A N 1
ATOM 813 C CA . MET A 1 102 ? 6.469 0.046 3.186 1.00 83.88 102 MET A CA 1
ATOM 814 C C . MET A 1 102 ? 7.794 -0.039 3.962 1.00 83.88 102 MET A C 1
ATOM 816 O O . MET A 1 102 ? 8.779 0.593 3.579 1.00 83.88 102 MET A O 1
ATOM 820 N N . VAL A 1 103 ? 7.864 -0.872 5.005 1.00 81.69 103 VAL A N 1
ATOM 821 C CA . VAL A 1 103 ? 9.111 -1.132 5.744 1.00 81.69 103 VAL A CA 1
ATOM 822 C C . VAL A 1 103 ? 10.166 -1.781 4.846 1.00 81.69 103 VAL A C 1
ATOM 824 O O . VAL A 1 103 ? 11.310 -1.332 4.851 1.00 81.69 103 VAL A O 1
ATOM 827 N N . ARG A 1 104 ? 9.794 -2.783 4.035 1.00 80.75 104 ARG A N 1
ATOM 828 C CA . ARG A 1 104 ? 10.714 -3.439 3.083 1.00 80.75 104 ARG A CA 1
ATOM 829 C C . ARG A 1 104 ? 11.260 -2.483 2.022 1.00 80.75 104 ARG A C 1
ATOM 831 O O . ARG A 1 104 ? 12.393 -2.648 1.597 1.00 80.75 104 ARG A O 1
ATOM 838 N N . LEU A 1 105 ? 10.484 -1.470 1.641 1.00 77.75 105 LEU A N 1
ATOM 839 C CA . LEU A 1 105 ? 10.919 -0.404 0.730 1.00 77.75 105 LEU A CA 1
ATOM 840 C C . LEU A 1 105 ? 11.772 0.681 1.425 1.00 77.75 105 LEU A C 1
ATOM 842 O O . LEU A 1 105 ? 12.166 1.662 0.798 1.00 77.75 105 LEU A O 1
ATOM 846 N N . GLY A 1 106 ? 12.073 0.521 2.719 1.00 78.12 106 GLY A N 1
ATOM 847 C CA . GLY A 1 106 ? 12.967 1.404 3.467 1.00 78.12 106 GLY A CA 1
ATOM 848 C C . GLY A 1 106 ? 12.294 2.624 4.100 1.00 78.12 106 GLY A C 1
ATOM 849 O O . GLY A 1 106 ? 12.992 3.575 4.447 1.00 78.12 106 GLY A O 1
ATOM 850 N N . TYR A 1 107 ? 10.967 2.618 4.280 1.00 80.75 107 TYR A N 1
ATOM 851 C CA . TYR A 1 107 ? 10.214 3.745 4.858 1.00 80.75 107 TYR A CA 1
ATOM 852 C C . TYR A 1 107 ? 9.940 3.640 6.362 1.00 80.75 107 TYR A C 1
ATOM 854 O O . TYR A 1 107 ? 9.118 4.391 6.887 1.00 80.75 107 TYR A O 1
ATOM 862 N N . LYS A 1 108 ? 10.624 2.734 7.071 1.00 79.81 108 LYS A N 1
ATOM 863 C CA . LYS A 1 108 ? 10.415 2.479 8.507 1.00 79.81 108 LYS A CA 1
ATOM 864 C C . LYS A 1 108 ? 10.399 3.764 9.344 1.00 79.81 108 LYS A C 1
ATOM 866 O O . LYS A 1 108 ? 9.415 4.027 10.028 1.00 79.81 108 LYS A O 1
ATOM 871 N N . ASP A 1 109 ? 11.446 4.580 9.249 1.00 75.69 109 ASP A N 1
ATOM 872 C CA . ASP A 1 109 ? 11.592 5.782 10.085 1.00 75.69 109 ASP A CA 1
ATOM 873 C C . ASP A 1 109 ? 10.520 6.832 9.779 1.00 75.69 109 ASP A C 1
ATOM 875 O O . ASP A 1 109 ? 10.069 7.565 10.657 1.00 75.69 109 ASP A O 1
ATOM 879 N N . TRP A 1 110 ? 10.064 6.886 8.528 1.00 76.44 110 TRP A N 1
ATOM 880 C CA . TRP A 1 110 ? 9.018 7.815 8.123 1.00 76.44 110 TRP A CA 1
ATOM 881 C C . TRP A 1 110 ? 7.648 7.396 8.658 1.00 76.44 110 TRP A C 1
ATOM 883 O O . TRP A 1 110 ? 6.917 8.237 9.178 1.00 76.44 110 TRP A O 1
ATOM 893 N N . LEU A 1 111 ? 7.324 6.099 8.590 1.00 77.25 111 LEU A N 1
ATOM 894 C CA . LEU A 1 111 ? 6.103 5.551 9.186 1.00 77.25 111 LEU A CA 1
ATOM 895 C C . LEU A 1 111 ? 6.078 5.797 10.695 1.00 77.25 111 LEU A C 1
ATOM 897 O O . LEU A 1 111 ? 5.070 6.263 11.215 1.00 77.25 111 LEU A O 1
ATOM 901 N N . LEU A 1 112 ? 7.198 5.552 11.384 1.00 76.31 112 LEU A N 1
ATOM 902 C CA . LEU A 1 112 ? 7.329 5.830 12.816 1.00 76.31 112 LEU A CA 1
ATOM 903 C C . LEU A 1 112 ? 7.071 7.308 13.126 1.00 76.31 112 LEU A C 1
ATOM 905 O O . LEU A 1 112 ? 6.281 7.613 14.015 1.00 76.31 112 LEU A O 1
ATOM 909 N N . ASN A 1 113 ? 7.648 8.226 12.349 1.00 76.88 113 ASN A N 1
ATOM 910 C CA . ASN A 1 113 ? 7.397 9.657 12.520 1.00 76.88 113 ASN A CA 1
ATOM 911 C C . ASN A 1 113 ? 5.924 10.039 12.301 1.00 76.88 113 ASN A C 1
ATOM 913 O O . ASN A 1 113 ? 5.385 10.832 13.070 1.00 76.88 113 ASN A O 1
ATOM 917 N N . GLN A 1 114 ? 5.244 9.463 11.306 1.00 73.38 114 GLN A N 1
ATOM 918 C CA . GLN A 1 114 ? 3.812 9.718 11.092 1.00 73.38 114 GLN A CA 1
ATOM 919 C C . GLN A 1 114 ? 2.939 9.193 12.229 1.00 73.38 114 GLN A C 1
ATOM 921 O O . GLN A 1 114 ? 1.995 9.862 12.646 1.00 73.38 114 GLN A O 1
ATOM 926 N N . LEU A 1 115 ? 3.265 8.018 12.763 1.00 70.56 115 LEU A N 1
ATOM 927 C CA . LEU A 1 115 ? 2.557 7.451 13.908 1.00 70.56 115 LEU A CA 1
ATOM 928 C C . LEU A 1 115 ? 2.724 8.334 15.139 1.00 70.56 115 LEU A C 1
ATOM 930 O O . LEU A 1 115 ? 1.747 8.664 15.805 1.00 70.56 115 LEU A O 1
ATOM 934 N N . LEU A 1 116 ? 3.943 8.801 15.400 1.00 70.94 116 LEU A N 1
ATOM 935 C CA . LEU A 1 116 ? 4.216 9.725 16.498 1.00 70.94 116 LEU A CA 1
ATOM 936 C C . LEU A 1 116 ? 3.459 11.054 16.356 1.00 70.94 116 LEU A C 1
ATOM 938 O O . LEU A 1 116 ? 3.119 11.666 17.365 1.00 70.94 116 LEU A O 1
ATOM 942 N N . GLN A 1 117 ? 3.142 11.481 15.133 1.00 75.19 117 GLN A N 1
ATOM 943 C CA . GLN A 1 117 ? 2.405 12.719 14.870 1.00 75.19 117 GLN A CA 1
ATOM 944 C C . GLN A 1 117 ? 0.879 12.544 14.832 1.00 75.19 117 GLN A C 1
A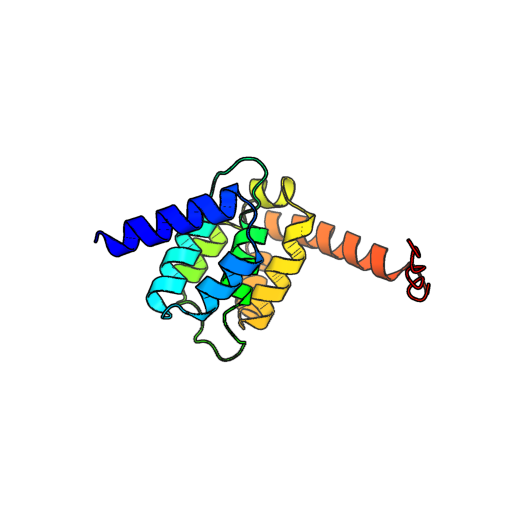TOM 946 O O . GLN A 1 117 ? 0.159 13.508 15.072 1.00 75.19 117 GLN A O 1
ATOM 951 N N . SER A 1 118 ? 0.365 11.331 14.604 1.00 71.06 118 SER A N 1
ATOM 952 C CA . SER A 1 118 ? -1.074 11.062 14.495 1.00 71.06 118 SER A CA 1
ATOM 953 C C . SER A 1 118 ? -1.561 10.140 15.610 1.00 71.06 118 SER A C 1
ATOM 955 O O . SER A 1 118 ? -1.243 8.952 15.644 1.00 71.06 118 SER A O 1
ATOM 957 N N . SER A 1 119 ? -2.351 10.683 16.540 1.00 69.81 119 SER A N 1
ATOM 958 C CA . SER A 1 119 ? -2.994 9.903 17.610 1.00 69.81 119 SER A CA 1
ATOM 959 C C . SER A 1 119 ? -3.929 8.827 17.053 1.00 69.81 119 SER A C 1
ATOM 961 O O . SER A 1 119 ? -3.926 7.704 17.544 1.00 69.81 119 SER A O 1
ATOM 963 N N . VAL A 1 120 ? -4.650 9.138 15.973 1.00 66.31 120 VAL A N 1
ATOM 964 C CA . VAL A 1 120 ? -5.600 8.219 15.330 1.00 66.31 120 VAL A CA 1
ATOM 965 C C . VAL A 1 120 ? -4.882 7.046 14.663 1.00 66.31 120 VAL A C 1
ATOM 967 O O . VAL A 1 120 ? -5.303 5.902 14.798 1.00 66.31 120 VAL A O 1
ATOM 970 N N . LEU A 1 121 ? -3.763 7.300 13.975 1.00 66.56 121 LEU A N 1
ATOM 971 C CA . LEU A 1 121 ? -2.970 6.211 13.397 1.00 66.56 121 LEU A CA 1
ATOM 972 C C . LEU A 1 121 ? -2.298 5.364 14.480 1.00 66.56 121 LEU A C 1
ATOM 974 O O . LEU A 1 121 ? -2.171 4.160 14.291 1.00 66.56 121 LEU A O 1
ATOM 978 N N . ARG A 1 122 ? -1.906 5.968 15.611 1.00 70.31 122 ARG A N 1
ATOM 979 C CA . ARG A 1 122 ? -1.393 5.246 16.783 1.00 70.31 122 ARG A CA 1
ATOM 980 C C . ARG A 1 122 ? -2.420 4.289 17.371 1.00 70.31 122 ARG A C 1
ATOM 982 O O . ARG A 1 122 ? -2.076 3.145 17.626 1.00 70.31 122 ARG A O 1
ATOM 989 N N . GLU A 1 123 ? -3.654 4.742 17.557 1.00 68.06 123 GLU A N 1
ATOM 990 C CA . GLU A 1 123 ? -4.736 3.925 18.112 1.00 68.06 123 GLU A CA 1
ATOM 991 C C . GLU A 1 123 ? -5.073 2.745 17.195 1.00 68.06 123 GLU A C 1
ATOM 993 O O . GLU A 1 123 ? -5.120 1.603 17.646 1.00 68.06 123 GLU A O 1
ATOM 998 N N . ILE A 1 124 ? -5.187 2.994 15.885 1.00 65.88 124 ILE A N 1
ATOM 999 C CA . ILE A 1 124 ? -5.481 1.930 14.920 1.00 65.88 124 ILE A CA 1
ATOM 1000 C C . ILE A 1 124 ? -4.298 0.965 14.759 1.00 65.88 124 ILE A C 1
ATOM 1002 O O . ILE A 1 124 ? -4.487 -0.239 14.598 1.00 65.88 124 ILE A O 1
ATOM 1006 N N . MET A 1 125 ? -3.058 1.455 14.809 1.00 66.88 125 MET A N 1
ATOM 1007 C CA . MET A 1 125 ? -1.912 0.550 14.817 1.00 66.88 125 MET A CA 1
ATOM 1008 C C . MET A 1 125 ? -1.809 -0.247 16.111 1.00 66.88 125 MET A C 1
ATOM 1010 O O . MET A 1 125 ? -1.421 -1.406 16.036 1.00 66.88 125 MET A O 1
ATOM 1014 N N . GLY A 1 126 ? -2.156 0.343 17.256 1.00 66.69 126 GLY A N 1
ATOM 1015 C CA . GLY A 1 126 ? -2.257 -0.358 18.532 1.00 66.69 126 GLY A CA 1
ATOM 1016 C C . GLY A 1 126 ? -3.245 -1.515 18.446 1.00 66.69 126 GLY A C 1
ATOM 1017 O O . GLY A 1 126 ? -2.863 -2.641 18.733 1.00 66.69 126 GLY A O 1
ATOM 1018 N N . SER A 1 127 ? -4.451 -1.283 17.914 1.00 60.78 127 SER A N 1
ATOM 1019 C CA . SER A 1 127 ? -5.443 -2.354 17.749 1.00 60.78 127 SER A CA 1
ATOM 1020 C C . SER A 1 127 ? -4.980 -3.450 16.783 1.00 60.78 127 SER A C 1
ATOM 1022 O O . SER A 1 127 ? -5.193 -4.627 17.046 1.00 60.78 127 SER A O 1
ATOM 1024 N N . VAL A 1 128 ? -4.297 -3.091 15.688 1.00 61.94 128 VAL A N 1
ATOM 1025 C CA . VAL A 1 128 ? -3.745 -4.077 14.740 1.00 61.94 128 VAL A CA 1
ATOM 1026 C C . VAL A 1 128 ? -2.582 -4.861 15.359 1.00 61.94 128 VAL A C 1
ATOM 1028 O O . VAL A 1 128 ? -2.486 -6.064 15.146 1.00 61.94 128 VAL A O 1
ATOM 1031 N N . LEU A 1 129 ? -1.699 -4.215 16.127 1.00 62.38 129 LEU A N 1
ATOM 1032 C CA . LEU A 1 129 ? -0.615 -4.881 16.858 1.00 62.38 129 LEU A CA 1
ATOM 1033 C C . LEU A 1 129 ? -1.160 -5.815 17.942 1.00 62.38 129 LEU A C 1
ATOM 1035 O O . LEU A 1 129 ? -0.673 -6.935 18.057 1.00 62.38 129 LEU A O 1
ATOM 1039 N N . ASP A 1 130 ? -2.185 -5.392 18.679 1.00 58.75 130 ASP A N 1
ATOM 1040 C CA . ASP A 1 130 ? -2.842 -6.208 19.700 1.00 58.75 130 ASP A CA 1
ATOM 1041 C C . ASP A 1 130 ? -3.519 -7.442 19.091 1.00 58.75 130 ASP A C 1
ATOM 1043 O O . ASP A 1 130 ? -3.468 -8.518 19.682 1.00 58.75 130 ASP A O 1
ATOM 1047 N N . ASP A 1 131 ? -4.117 -7.320 17.903 1.00 56.09 131 ASP A N 1
ATOM 1048 C CA . ASP A 1 131 ? -4.705 -8.456 17.186 1.00 56.09 131 ASP A CA 1
ATOM 1049 C C . ASP A 1 131 ? -3.632 -9.415 16.641 1.00 56.09 131 ASP A C 1
ATOM 1051 O O . ASP A 1 131 ? -3.799 -10.629 16.724 1.00 56.09 131 ASP A O 1
ATOM 1055 N N . TYR A 1 132 ? -2.490 -8.898 16.172 1.00 51.81 132 TYR A N 1
ATOM 1056 C CA . TYR A 1 132 ? -1.342 -9.722 15.769 1.00 51.81 132 TYR A CA 1
ATOM 1057 C C . TYR A 1 132 ? -0.700 -10.466 16.949 1.00 51.81 132 TYR A C 1
ATOM 1059 O O . TYR A 1 132 ? -0.355 -11.638 16.824 1.00 51.81 132 TYR A O 1
ATOM 1067 N N . LEU A 1 133 ? -0.557 -9.807 18.102 1.00 54.62 133 LEU A N 1
ATOM 1068 C CA . LEU A 1 133 ? 0.005 -10.410 19.315 1.00 54.62 133 LEU A CA 1
ATOM 1069 C C . LEU A 1 133 ? -0.923 -11.463 19.934 1.00 54.62 133 LEU A C 1
ATOM 1071 O O . LEU A 1 133 ? -0.452 -12.366 20.620 1.00 54.62 133 LEU A O 1
ATOM 1075 N N . LYS A 1 134 ? -2.234 -11.367 19.690 1.00 53.09 134 LYS A N 1
ATOM 1076 C CA . LYS A 1 134 ? -3.203 -12.400 20.082 1.00 53.09 134 LYS A CA 1
ATOM 1077 C C . LYS A 1 134 ? -3.166 -13.625 19.163 1.00 53.09 134 LYS A C 1
ATOM 1079 O O . LYS A 1 134 ? -3.471 -14.716 19.635 1.00 53.09 134 LYS A O 1
ATOM 1084 N N . ASP A 1 135 ? -2.784 -13.463 17.896 1.00 49.22 135 ASP A N 1
ATOM 1085 C CA . ASP A 1 135 ? -2.716 -14.557 16.912 1.00 49.22 135 ASP A CA 1
ATOM 1086 C C . ASP A 1 135 ? -1.444 -15.421 17.081 1.00 49.22 135 ASP A C 1
ATOM 1088 O O . ASP A 1 135 ? -1.494 -16.644 16.940 1.00 49.22 135 ASP A O 1
ATOM 1092 N N . ASP A 1 136 ? -0.331 -14.820 17.531 1.00 40.72 136 ASP A N 1
ATOM 1093 C CA . ASP A 1 136 ? 0.921 -15.523 17.892 1.00 40.72 136 ASP A CA 1
ATOM 1094 C C . ASP A 1 136 ? 0.815 -16.367 19.189 1.00 40.72 136 ASP A C 1
ATOM 1096 O O . ASP A 1 136 ? 1.762 -17.057 19.566 1.00 40.72 136 ASP A O 1
ATOM 1100 N N . GLY A 1 137 ? -0.338 -16.347 19.871 1.00 39.69 137 GLY A N 1
ATOM 1101 C CA . GLY A 1 137 ? -0.632 -17.161 21.058 1.00 39.69 137 GLY A CA 1
ATOM 1102 C C . GLY A 1 137 ? -1.348 -18.491 20.780 1.00 39.69 137 GLY A C 1
ATOM 1103 O O . GLY A 1 137 ? -1.696 -19.193 21.730 1.00 39.69 137 GLY A O 1
ATOM 1104 N N . SER A 1 138 ? -1.597 -18.849 19.514 1.00 38.59 138 SER A N 1
ATOM 1105 C CA . SER A 1 138 ? -2.175 -20.151 19.145 1.00 38.59 138 SER A CA 1
ATOM 1106 C C . SER A 1 138 ? -1.097 -21.128 18.658 1.00 38.59 138 SER A C 1
ATOM 1108 O O . SER A 1 138 ? -0.791 -21.260 17.475 1.00 38.59 138 SER A O 1
ATOM 1110 N N . ASP A 1 139 ? -0.495 -21.818 19.627 1.00 38.22 139 ASP A N 1
ATOM 1111 C CA . ASP A 1 139 ? 0.481 -22.889 19.442 1.00 38.22 139 ASP A CA 1
ATOM 1112 C C . ASP A 1 139 ? 0.090 -23.913 18.350 1.00 38.22 139 ASP A C 1
ATOM 1114 O O . ASP A 1 139 ? -0.915 -24.619 18.436 1.00 38.22 139 ASP A O 1
ATOM 1118 N N . GLY A 1 140 ? 0.982 -24.085 17.370 1.00 40.03 140 GLY A N 1
ATOM 1119 C CA . GLY A 1 140 ? 1.505 -25.411 17.031 1.00 40.03 140 GLY A CA 1
ATOM 1120 C C . GLY A 1 140 ? 0.573 -26.443 16.387 1.00 40.03 140 GLY A C 1
ATOM 1121 O O . GLY A 1 140 ? 0.529 -27.581 16.856 1.00 40.03 140 GLY A O 1
ATOM 1122 N N . GLN A 1 141 ? -0.057 -26.143 15.244 1.00 32.09 141 GLN A N 1
ATOM 1123 C CA . GLN A 1 141 ? -0.616 -27.200 14.386 1.00 32.09 141 GLN A CA 1
ATOM 1124 C C . GLN A 1 141 ? 0.092 -27.257 13.017 1.00 32.09 141 GLN A C 1
ATOM 1126 O O . GLN A 1 141 ? 0.053 -26.286 12.260 1.00 32.09 141 GLN A O 1
ATOM 1131 N N . PRO A 1 142 ? 0.766 -28.374 12.666 1.00 34.66 142 PRO A N 1
ATOM 1132 C CA . PRO A 1 142 ? 1.470 -28.497 11.394 1.00 34.66 142 PRO A CA 1
ATOM 1133 C C . PRO A 1 142 ? 0.471 -28.498 10.225 1.00 34.66 142 PRO A C 1
ATOM 1135 O O . PRO A 1 142 ? -0.693 -28.876 10.403 1.00 34.66 142 PRO A O 1
ATOM 1138 N N . PRO A 1 143 ? 0.902 -28.119 9.007 1.00 36.88 143 PRO A N 1
ATOM 1139 C CA . PRO A 1 143 ? 0.005 -27.997 7.866 1.00 36.88 143 PRO A CA 1
ATOM 1140 C C . PRO A 1 143 ? -0.673 -29.341 7.577 1.00 36.88 143 PRO A C 1
ATOM 1142 O O . PRO A 1 143 ? -0.021 -30.329 7.225 1.00 36.88 143 PRO A O 1
ATOM 1145 N N . ARG A 1 144 ? -2.006 -29.382 7.708 1.00 40.94 144 ARG A N 1
ATOM 1146 C CA . ARG A 1 144 ? -2.829 -30.506 7.250 1.00 40.94 144 ARG A CA 1
ATOM 1147 C C . ARG A 1 144 ? -2.581 -30.700 5.753 1.00 40.94 144 ARG A C 1
ATOM 1149 O O . ARG A 1 144 ? -2.983 -29.878 4.932 1.00 40.94 144 ARG A O 1
ATOM 1156 N N . LYS A 1 145 ? -1.905 -31.801 5.407 1.00 39.16 145 LYS A N 1
ATOM 1157 C CA . LYS A 1 145 ? -1.745 -32.292 4.033 1.00 39.16 145 LYS A CA 1
ATOM 1158 C C . LYS A 1 145 ? -3.113 -32.280 3.342 1.00 39.16 145 LYS A C 1
ATOM 1160 O O . LYS A 1 145 ? -4.039 -32.942 3.806 1.00 39.16 145 LYS A O 1
ATOM 1165 N N . ARG A 1 146 ? -3.234 -31.548 2.230 1.00 42.44 146 ARG A N 1
ATOM 1166 C CA . ARG A 1 146 ? -4.378 -31.665 1.318 1.00 42.44 146 ARG A CA 1
ATOM 1167 C C . ARG A 1 146 ? -4.443 -33.115 0.834 1.00 42.44 146 ARG A C 1
ATOM 1169 O O . ARG A 1 146 ? -3.526 -33.577 0.156 1.00 42.44 146 ARG A O 1
ATOM 1176 N N . ALA A 1 147 ? -5.498 -33.832 1.207 1.00 40.28 147 ALA A N 1
ATOM 1177 C CA . ALA A 1 147 ? -5.805 -35.125 0.618 1.00 40.28 147 ALA A CA 1
ATOM 1178 C C . ALA A 1 147 ? -6.042 -34.923 -0.886 1.00 40.28 147 ALA A C 1
ATOM 1180 O O . ALA A 1 147 ? -6.840 -34.074 -1.285 1.00 40.28 147 ALA A O 1
ATOM 1181 N N . LYS A 1 148 ? -5.312 -35.674 -1.718 1.00 39.41 148 LYS A N 1
ATOM 1182 C CA . LYS A 1 148 ? -5.616 -35.797 -3.145 1.00 39.41 148 LYS A CA 1
ATOM 1183 C C . LYS A 1 148 ? -7.002 -36.426 -3.262 1.00 39.41 148 LYS A C 1
ATOM 1185 O O . LYS A 1 148 ? -7.184 -37.566 -2.847 1.00 39.41 148 LYS A O 1
ATOM 1190 N N . VAL A 1 149 ? -7.950 -35.696 -3.836 1.00 41.88 149 VAL A N 1
ATOM 1191 C CA . VAL A 1 149 ? -9.150 -36.305 -4.408 1.00 41.88 149 VAL A CA 1
ATOM 1192 C C . VAL A 1 149 ? -8.696 -36.960 -5.712 1.00 41.88 149 VAL A C 1
ATOM 1194 O O . VAL A 1 149 ? -8.259 -36.266 -6.628 1.00 41.88 149 VAL A O 1
ATOM 1197 N N . GLN A 1 150 ? -8.689 -38.293 -5.744 1.00 38.88 150 GLN A N 1
ATOM 1198 C CA . GLN A 1 150 ? -8.617 -39.050 -6.991 1.00 38.88 150 GLN A CA 1
ATOM 1199 C C . GLN A 1 150 ? -10.000 -38.969 -7.647 1.00 38.88 150 GLN A C 1
ATOM 1201 O O . GLN A 1 150 ? -10.996 -39.305 -7.006 1.00 38.88 150 GLN A O 1
ATOM 1206 N N . LEU A 1 151 ? -10.034 -38.471 -8.882 1.00 39.31 151 LEU A N 1
ATOM 1207 C CA . LEU A 1 151 ? -11.068 -38.794 -9.862 1.00 39.31 151 LEU A CA 1
ATOM 1208 C C . LEU A 1 151 ? -10.569 -39.984 -10.680 1.00 39.31 151 LEU A C 1
ATOM 1210 O O . LEU A 1 151 ? -9.347 -39.995 -10.969 1.00 39.31 151 LEU A O 1
#

Foldseek 3Di:
DVVLVVVVVVLVVCQVVVVLQVLLVVLLVDDQVSLLVVLLVLLQDDDPPGQSLSSSLSSLVNQPLPHDARPPVSVVSSCVSRVDLVSCVVDVVSVVSSVVSCVSNPCVVVVVVVCVVDPSSVVSVVVSVVVVVVVVPDDDDDDDPDDDDDD

Sequence (151 aa):
MVRRCLVLHCLRMMIMEQQWDDIQAMGSAIINEVVDHISVYLAHIRAEGVSPLRVLTAWLGSRGNDAPRIARWYFGELLKASMTPQVFKAHPPDIAPFLRRMVRLGYKDWLLNQLLQSSVLREIMGSVLDDYLKDDGSDGQPPRKRAKVQL

Organism: Vitrella brassicaformis (strain CCMP3155) (NCBI:txid1169540)

Radius of gyration: 17.48 Å; chains: 1; bounding box: 33×53×46 Å

pLDDT: mean 73.58, std 15.07, range [32.09, 91.88]